Protein AF-A0A3C2DXT9-F1 (afdb_monomer_lite)

Foldseek 3Di:
DKWKKKWWFFAPDLVRPHHPPPDDIDIGDRDPDPVVRVVVLVVQCVVCVVPSRTDMFMAIPVRDTPDDDDPDDDDDQPVLVCLVVLLCVQCVVVVNDDDLVSSVVSCCVPCVVVLVVRPPSVVCVSVSNVSVVD

Radius of gyration: 18.84 Å; chains: 1; bounding box: 40×34×50 Å

Structure (mmCIF, N/CA/C/O backbone):
data_AF-A0A3C2DXT9-F1
#
_entry.id   AF-A0A3C2DXT9-F1
#
loop_
_atom_site.group_PDB
_atom_site.id
_atom_site.type_symbol
_atom_site.label_atom_id
_atom_site.label_alt_id
_atom_site.label_comp_id
_atom_site.label_asym_id
_atom_site.label_entity_id
_atom_site.label_seq_id
_atom_site.pdbx_PDB_ins_code
_atom_site.Cartn_x
_atom_site.Cartn_y
_atom_site.Cartn_z
_atom_site.occupancy
_atom_site.B_iso_or_equiv
_atom_site.auth_seq_id
_atom_site.auth_comp_id
_atom_site.auth_asym_id
_atom_site.auth_atom_id
_atom_site.pdbx_PDB_model_num
ATOM 1 N N . MET A 1 1 ? -18.474 17.718 17.977 1.00 70.44 1 MET A N 1
ATOM 2 C CA . MET A 1 1 ? -17.210 17.342 17.315 1.00 70.44 1 MET A CA 1
ATOM 3 C C . MET A 1 1 ? -17.312 15.864 17.035 1.00 70.44 1 MET A C 1
ATOM 5 O O . MET A 1 1 ? -17.556 15.130 17.982 1.00 70.44 1 MET A O 1
ATOM 9 N N . THR A 1 2 ? -17.233 15.471 15.768 1.00 83.69 2 THR A N 1
ATOM 10 C CA . THR A 1 2 ? -17.257 14.063 15.359 1.00 83.69 2 THR A CA 1
ATOM 11 C C . THR A 1 2 ? -15.950 13.403 15.779 1.00 83.69 2 THR A C 1
ATOM 13 O O . THR A 1 2 ? -14.892 14.011 15.621 1.00 83.69 2 THR A O 1
ATOM 16 N N . LYS A 1 3 ? -16.027 12.195 16.334 1.00 94.12 3 LYS A N 1
ATOM 17 C CA . LYS A 1 3 ? -14.860 11.383 16.697 1.00 94.12 3 LYS A CA 1
ATOM 18 C C . LYS A 1 3 ? -14.561 10.356 15.612 1.00 94.12 3 LYS A C 1
ATOM 20 O O . LYS A 1 3 ? -15.466 9.969 14.869 1.00 94.12 3 LYS A O 1
ATOM 25 N N . TYR A 1 4 ? -13.313 9.909 15.566 1.00 93.50 4 TYR A N 1
ATOM 26 C CA . TYR A 1 4 ? -12.838 8.918 14.606 1.00 93.50 4 TYR A CA 1
ATOM 27 C C . TYR A 1 4 ? -12.079 7.796 15.308 1.00 93.50 4 TYR A C 1
ATOM 29 O O . TYR A 1 4 ? -11.469 8.021 16.352 1.00 93.50 4 TYR A O 1
ATOM 37 N N . TRP A 1 5 ? -12.094 6.603 14.730 1.00 95.75 5 TRP A N 1
ATOM 38 C CA . TRP A 1 5 ? -11.321 5.456 15.193 1.00 95.75 5 TRP A CA 1
ATOM 39 C C . TRP A 1 5 ? -10.628 4.793 14.014 1.00 95.75 5 TRP A C 1
ATOM 41 O O . TRP A 1 5 ? -11.110 4.880 12.890 1.00 95.75 5 TRP A O 1
ATOM 51 N N . VAL A 1 6 ? -9.524 4.109 14.284 1.00 92.94 6 VAL A N 1
ATOM 52 C CA . VAL A 1 6 ? -8.934 3.138 13.361 1.00 92.94 6 VAL A CA 1
ATOM 53 C C . VAL A 1 6 ? -9.298 1.756 13.866 1.00 92.94 6 VAL A C 1
ATOM 55 O O . VAL A 1 6 ? -9.040 1.450 15.031 1.00 92.94 6 VAL A O 1
ATOM 58 N N . THR A 1 7 ? -9.899 0.947 13.005 1.00 92.81 7 THR A N 1
ATOM 59 C CA . THR A 1 7 ? -10.367 -0.398 13.332 1.00 92.81 7 THR A CA 1
ATOM 60 C C . THR A 1 7 ? -9.846 -1.411 12.329 1.00 92.81 7 THR A C 1
ATOM 62 O O . THR A 1 7 ? -9.613 -1.074 11.165 1.00 92.81 7 THR A O 1
ATOM 65 N N . GLY A 1 8 ? -9.581 -2.634 12.777 1.00 91.50 8 GLY A N 1
ATOM 66 C CA . GLY A 1 8 ? -9.121 -3.709 11.905 1.00 91.50 8 GLY A CA 1
ATOM 67 C C . GLY A 1 8 ? -8.190 -4.694 12.594 1.00 91.50 8 GLY A C 1
ATOM 68 O O . GLY A 1 8 ? -8.245 -4.873 13.804 1.00 91.50 8 GLY A O 1
ATO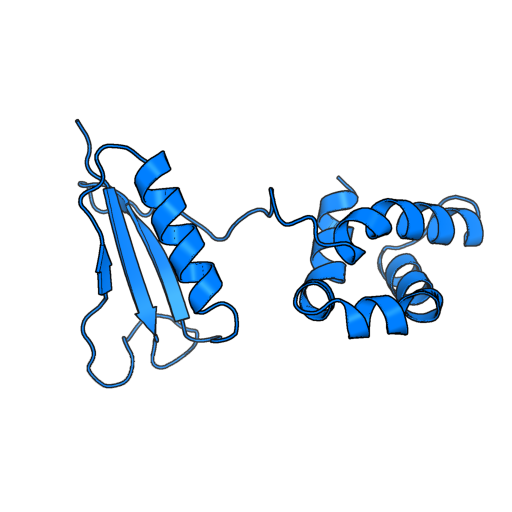M 69 N N . GLY A 1 9 ? -7.339 -5.350 11.817 1.00 91.38 9 GLY A N 1
ATOM 70 C CA . GLY A 1 9 ? -6.422 -6.368 12.317 1.00 91.38 9 GLY A CA 1
ATOM 71 C C . GLY A 1 9 ? -6.146 -7.434 11.269 1.00 91.38 9 GLY A C 1
ATOM 72 O O . GLY A 1 9 ? -6.357 -7.216 10.074 1.00 91.38 9 GLY A O 1
ATOM 73 N N . GLU A 1 10 ? -5.671 -8.587 11.724 1.00 91.06 10 GLU A N 1
ATOM 74 C CA . GLU A 1 10 ? -5.466 -9.767 10.889 1.00 91.06 10 GLU A CA 1
ATOM 75 C C . GLU A 1 10 ? -6.755 -10.586 10.776 1.00 91.06 10 GLU A C 1
ATOM 77 O O . GLU A 1 10 ? -7.409 -10.883 11.772 1.00 91.06 10 GLU A O 1
ATOM 82 N N . TYR A 1 11 ? -7.106 -10.974 9.557 1.00 86.69 11 TYR A N 1
ATOM 83 C CA . TYR A 1 11 ? -8.289 -11.752 9.218 1.00 86.69 11 TYR A CA 1
ATOM 84 C C . TYR A 1 11 ? -7.913 -13.190 8.859 1.00 86.69 11 TYR A C 1
ATOM 86 O O . TYR A 1 11 ? -6.770 -13.483 8.514 1.00 86.69 11 TYR A O 1
ATOM 94 N N . GLU A 1 12 ? -8.873 -14.109 8.954 1.00 88.19 12 GLU A N 1
ATOM 95 C CA . GLU A 1 12 ? -8.657 -15.519 8.599 1.00 88.19 12 GLU A CA 1
ATOM 96 C C . GLU A 1 12 ? -8.298 -15.692 7.116 1.00 88.19 12 GLU A C 1
ATOM 98 O O . GLU A 1 12 ? -7.551 -16.599 6.748 1.00 88.19 12 GLU A O 1
ATOM 103 N N . ASP A 1 13 ? -8.830 -14.812 6.267 1.00 77.69 13 ASP A N 1
ATOM 104 C CA . ASP A 1 13 ? -8.584 -14.783 4.835 1.00 77.69 13 ASP A CA 1
ATOM 105 C C . ASP A 1 13 ? -8.801 -13.373 4.244 1.00 77.69 13 ASP A C 1
ATOM 107 O O . ASP A 1 13 ? -9.059 -12.388 4.937 1.00 77.69 13 ASP A O 1
ATOM 111 N N . THR A 1 14 ? -8.699 -13.280 2.919 1.00 72.19 14 THR A N 1
ATOM 112 C CA . THR A 1 14 ? -8.810 -12.029 2.149 1.00 72.19 14 THR A CA 1
ATOM 113 C C . THR A 1 14 ? -10.250 -11.563 1.908 1.00 72.19 14 THR A C 1
ATOM 115 O O . THR A 1 14 ? -10.472 -10.584 1.196 1.00 72.19 14 THR A O 1
ATOM 118 N N . THR A 1 15 ? -11.251 -12.243 2.474 1.00 75.31 15 THR A N 1
ATOM 119 C CA . THR A 1 15 ? -12.636 -11.746 2.486 1.00 75.31 15 THR A CA 1
ATOM 120 C C . THR A 1 15 ? -12.845 -10.694 3.572 1.00 75.31 15 THR A C 1
ATOM 122 O O . THR A 1 15 ? -13.790 -9.910 3.482 1.00 75.31 15 THR A O 1
ATOM 125 N N . PHE A 1 16 ? -11.942 -10.648 4.559 1.00 78.38 16 PHE A N 1
ATOM 126 C CA . PHE A 1 16 ? -11.956 -9.711 5.679 1.00 78.38 16 PHE A CA 1
ATOM 127 C C . PHE A 1 16 ? -13.268 -9.740 6.483 1.00 78.38 16 PHE A C 1
ATOM 129 O O . PHE A 1 16 ? -13.744 -8.710 6.956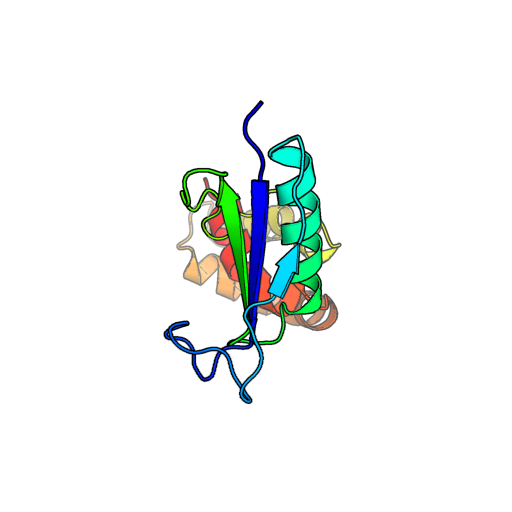 1.00 78.38 16 PHE A O 1
ATOM 136 N N . THR A 1 17 ? -13.887 -10.918 6.620 1.00 80.19 17 THR A N 1
ATOM 137 C CA . THR A 1 17 ? -15.151 -11.073 7.364 1.00 80.19 17 THR A CA 1
ATOM 138 C C . THR A 1 17 ? -14.979 -11.604 8.783 1.00 80.19 17 THR A C 1
ATOM 140 O O . THR A 1 17 ? -15.869 -11.414 9.609 1.00 80.19 17 THR A O 1
ATOM 143 N N . ALA A 1 18 ? -13.873 -12.296 9.066 1.00 84.31 18 ALA A N 1
ATOM 144 C CA . ALA A 1 18 ? -13.586 -12.901 10.364 1.00 84.31 18 ALA A CA 1
ATOM 145 C C . ALA A 1 18 ? -12.146 -12.590 10.790 1.00 84.31 18 ALA A C 1
ATOM 147 O O . ALA A 1 18 ? -11.219 -12.811 10.010 1.00 84.31 18 ALA A O 1
ATOM 148 N N . ILE A 1 19 ? -11.970 -12.073 12.009 1.00 89.44 19 ILE A N 1
ATOM 149 C CA . ILE A 1 19 ? -10.651 -11.808 12.597 1.00 89.44 19 ILE A CA 1
ATOM 150 C C . ILE A 1 19 ? -9.967 -13.139 12.930 1.00 89.44 19 ILE A C 1
ATOM 152 O O . ILE A 1 19 ? -10.582 -14.052 13.485 1.00 89.44 19 ILE A O 1
ATOM 156 N N . ALA A 1 20 ? -8.687 -13.248 12.585 1.00 87.31 20 ALA A N 1
ATOM 157 C CA . ALA A 1 20 ? -7.898 -14.453 12.778 1.00 87.31 20 ALA A CA 1
ATOM 158 C C . ALA A 1 20 ? -7.666 -14.777 14.259 1.00 87.31 20 ALA A C 1
ATOM 160 O O . ALA A 1 20 ? -7.595 -13.903 15.125 1.00 87.31 20 ALA A O 1
ATOM 161 N N . ASN A 1 21 ? -7.452 -16.068 14.531 1.00 71.69 21 ASN A N 1
ATOM 162 C CA . ASN A 1 21 ? -6.944 -16.591 15.805 1.00 71.69 21 ASN A CA 1
ATOM 163 C C . ASN A 1 21 ? -7.799 -16.271 17.048 1.00 71.69 21 ASN A C 1
ATOM 165 O O . ASN A 1 21 ? -7.307 -16.364 18.171 1.00 71.69 21 ASN A O 1
ATOM 169 N N . GLY A 1 22 ? -9.081 -15.935 16.870 1.00 69.75 22 GLY A N 1
ATOM 170 C CA . GLY A 1 22 ? -9.964 -15.562 17.979 1.00 69.75 22 GLY A CA 1
ATOM 171 C C . GLY A 1 22 ? -9.608 -14.221 18.626 1.00 69.75 22 GLY A C 1
ATOM 172 O O . GLY A 1 22 ? -10.028 -13.972 19.756 1.00 69.75 22 GLY A O 1
ATOM 173 N N . ASN A 1 23 ? -8.831 -13.382 17.933 1.00 71.69 23 ASN A N 1
ATOM 174 C CA . ASN A 1 23 ? -8.573 -12.015 18.363 1.00 71.69 23 ASN A CA 1
ATOM 175 C C . ASN A 1 23 ? -9.845 -11.166 18.214 1.00 71.69 23 ASN A C 1
ATOM 177 O O . ASN A 1 23 ? -10.701 -11.430 17.366 1.00 71.69 23 ASN A O 1
ATOM 181 N N . GLU A 1 24 ? -9.968 -10.139 19.049 1.00 82.31 24 GLU A N 1
ATOM 182 C CA . GLU A 1 24 ? -10.939 -9.070 18.815 1.00 82.31 24 GLU A CA 1
ATOM 183 C C . GLU A 1 24 ? -10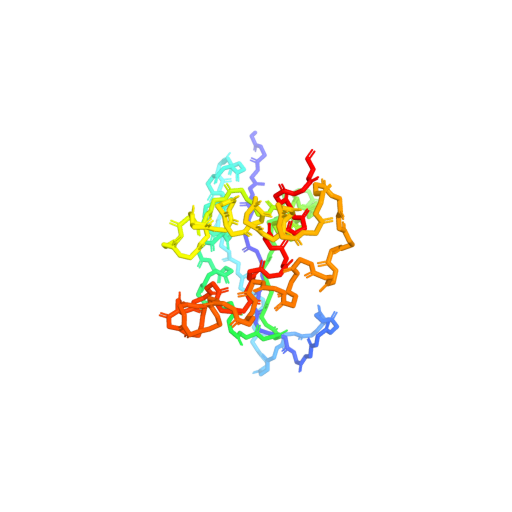.387 -8.115 17.752 1.00 82.31 24 GLU A C 1
ATOM 185 O O . GLU A 1 24 ? -9.170 -7.988 17.595 1.00 82.31 24 GLU A O 1
ATOM 190 N N . GLU A 1 25 ? -11.284 -7.450 17.020 1.00 88.31 25 GLU A N 1
ATOM 191 C CA . GLU A 1 25 ? -10.895 -6.347 16.143 1.00 88.31 25 GLU A CA 1
ATOM 192 C C . GLU A 1 25 ? -10.143 -5.295 16.971 1.00 88.31 25 GLU A C 1
ATOM 194 O O . GLU A 1 25 ? -10.551 -4.928 18.075 1.00 88.31 25 GLU A O 1
ATOM 199 N N . GLU A 1 26 ? -9.002 -4.836 16.472 1.00 92.25 26 GLU A N 1
ATOM 200 C CA . GLU A 1 26 ? -8.222 -3.805 17.134 1.00 92.25 26 GLU A CA 1
ATOM 201 C C . GLU A 1 26 ? -8.920 -2.456 16.962 1.00 92.25 26 GLU A C 1
ATOM 203 O O . GLU A 1 26 ? -9.343 -2.110 15.863 1.00 92.25 26 GLU A O 1
ATOM 208 N N . HIS A 1 27 ? -8.998 -1.664 18.034 1.00 93.44 27 HIS A N 1
ATOM 209 C CA . HIS A 1 27 ? -9.612 -0.336 18.017 1.00 93.44 27 HIS A CA 1
ATOM 210 C C . HIS A 1 27 ? -8.648 0.724 18.564 1.00 93.44 27 HIS A C 1
ATOM 212 O O . HIS A 1 27 ? -8.224 0.656 19.721 1.00 93.44 27 HIS A O 1
ATOM 218 N N . TYR A 1 28 ? -8.364 1.755 17.765 1.00 94.12 28 TYR A N 1
ATOM 219 C CA . TYR A 1 28 ? -7.516 2.890 18.140 1.00 94.12 28 TYR A CA 1
ATOM 220 C C . TYR A 1 28 ? -8.276 4.205 18.051 1.00 94.12 28 TYR A C 1
ATOM 222 O O . TYR A 1 28 ? -8.980 4.458 17.077 1.00 94.12 28 TYR A O 1
ATOM 230 N N . GLY A 1 29 ? -8.129 5.046 19.073 1.00 93.19 29 GLY A N 1
ATOM 231 C CA . GLY A 1 29 ? -8.856 6.304 19.220 1.00 93.19 29 GLY A CA 1
ATOM 232 C C . GLY A 1 29 ? -9.601 6.383 20.562 1.00 93.19 29 GLY A C 1
ATOM 233 O O . GLY A 1 29 ? -9.288 5.631 21.488 1.00 93.19 29 GLY A O 1
ATOM 234 N N . PRO A 1 30 ? -10.592 7.281 20.696 1.00 94.69 30 PRO A N 1
ATOM 235 C CA . PRO A 1 30 ? -11.083 8.191 19.662 1.00 94.69 30 PRO A CA 1
ATOM 236 C C . PRO A 1 30 ? -10.089 9.308 19.320 1.00 94.69 30 PRO A C 1
ATOM 238 O O . PRO A 1 30 ? -9.494 9.910 20.212 1.00 94.69 30 PRO A O 1
ATOM 241 N N . PHE A 1 31 ? -9.992 9.641 18.038 1.00 94.25 31 PHE A N 1
ATOM 242 C CA . PHE A 1 31 ? -9.288 10.810 17.516 1.00 94.25 31 PHE A CA 1
ATOM 243 C C . PHE A 1 31 ? -10.248 11.987 17.361 1.00 94.25 31 PHE A C 1
ATOM 245 O O . PHE A 1 31 ? -11.428 11.812 17.034 1.00 94.25 31 PHE A O 1
ATOM 252 N N . ALA A 1 32 ? -9.747 13.195 17.620 1.00 92.38 32 ALA A N 1
ATOM 253 C CA . ALA A 1 32 ? -10.551 14.413 17.554 1.00 92.38 32 ALA A CA 1
ATOM 254 C C . ALA A 1 32 ? -10.699 14.920 16.116 1.00 92.38 32 ALA A C 1
ATOM 256 O O . ALA A 1 32 ? -11.643 15.652 15.805 1.00 92.38 32 ALA A O 1
ATOM 257 N N . THR A 1 33 ? -9.764 14.538 15.246 1.00 87.94 33 THR A N 1
ATOM 258 C CA . THR A 1 33 ? -9.747 14.920 13.837 1.00 87.94 33 THR A CA 1
ATOM 259 C C . THR A 1 33 ? -9.544 13.704 12.944 1.00 87.94 33 THR A C 1
ATOM 261 O O . THR A 1 33 ? -9.006 12.678 13.358 1.00 87.94 33 THR A O 1
ATOM 264 N N . LEU A 1 34 ? -9.996 13.836 11.700 1.00 80.12 34 LEU A N 1
ATOM 265 C CA . LEU A 1 34 ? -9.829 12.805 10.688 1.00 80.12 34 LEU A CA 1
ATOM 266 C C . LEU A 1 34 ? -8.342 12.619 10.329 1.00 80.12 34 LEU A C 1
ATOM 268 O O . LEU A 1 34 ? -7.903 11.493 10.145 1.00 80.12 34 LEU A O 1
ATOM 272 N N . ASP A 1 35 ? -7.567 13.705 10.309 1.00 76.44 35 ASP A N 1
ATOM 273 C CA . ASP A 1 35 ? -6.120 13.707 10.045 1.00 76.44 35 ASP A CA 1
ATOM 274 C C . ASP A 1 35 ? -5.330 12.859 11.062 1.00 76.44 35 ASP A C 1
ATOM 276 O O . ASP A 1 35 ? -4.537 12.001 10.680 1.00 76.44 35 ASP A O 1
ATOM 280 N N . GLU A 1 36 ? -5.629 13.005 12.358 1.00 80.44 36 GLU A N 1
ATOM 281 C CA . GLU A 1 36 ? -5.041 12.172 13.420 1.00 80.44 36 GLU A CA 1
ATOM 282 C C . GLU A 1 36 ? -5.352 10.679 13.223 1.00 80.44 36 GLU A C 1
ATOM 284 O O . GLU A 1 36 ? -4.470 9.834 13.386 1.00 80.44 36 GLU A O 1
ATOM 289 N N . ALA A 1 37 ? -6.590 10.352 12.840 1.00 84.38 37 ALA A N 1
ATOM 290 C CA . ALA A 1 37 ? -6.990 8.974 12.562 1.00 84.38 37 ALA A CA 1
ATOM 291 C C . ALA A 1 37 ? -6.307 8.415 11.303 1.00 84.38 37 ALA A C 1
ATOM 293 O O . ALA A 1 37 ? -5.882 7.262 11.303 1.00 84.38 37 ALA A O 1
ATOM 294 N N . TYR A 1 38 ? -6.154 9.226 10.252 1.00 74.69 38 TYR A N 1
ATOM 295 C CA . TYR A 1 38 ? -5.410 8.855 9.045 1.00 74.69 38 TYR A CA 1
ATOM 296 C C . TYR A 1 38 ? -3.938 8.581 9.338 1.00 74.69 38 TYR A C 1
ATOM 298 O O . TYR A 1 38 ? -3.376 7.629 8.797 1.00 74.69 38 TYR A O 1
ATOM 306 N N . HIS A 1 39 ? -3.311 9.384 10.197 1.00 76.00 39 HIS A N 1
ATOM 307 C CA . HIS A 1 39 ? -1.920 9.176 10.575 1.00 76.00 39 HIS A CA 1
ATOM 308 C C . HIS A 1 39 ? -1.727 7.833 11.295 1.00 76.00 39 HIS A C 1
ATOM 310 O O . HIS A 1 39 ? -0.830 7.070 10.932 1.00 76.00 39 HIS A O 1
ATOM 316 N N . GLU A 1 40 ? -2.607 7.498 12.246 1.00 83.75 40 GLU A N 1
ATOM 317 C CA . GLU A 1 40 ? -2.563 6.199 12.928 1.00 83.75 40 GLU A CA 1
ATOM 318 C C . GLU A 1 40 ? -2.862 5.041 11.967 1.00 83.75 40 GLU A C 1
ATOM 320 O O . GLU A 1 40 ? -2.161 4.030 11.977 1.00 83.75 40 GLU A O 1
ATOM 325 N N . TRP A 1 41 ? -3.866 5.186 11.099 1.00 85.31 41 TRP A N 1
ATOM 326 C CA . TRP A 1 41 ? -4.193 4.180 10.089 1.00 85.31 41 TRP A CA 1
ATOM 327 C C . TRP A 1 41 ? -3.010 3.904 9.158 1.00 85.31 41 TRP A C 1
ATOM 329 O O . TRP A 1 41 ? -2.664 2.743 8.947 1.00 85.31 41 TRP A O 1
ATOM 339 N N . SER A 1 42 ? -2.354 4.954 8.657 1.00 70.38 42 SER A N 1
ATOM 340 C CA . SER A 1 42 ? -1.171 4.840 7.799 1.00 70.38 42 SER A CA 1
ATOM 341 C C . SER A 1 42 ? -0.054 4.087 8.517 1.00 70.38 42 SER A C 1
ATOM 343 O O . SER A 1 42 ? 0.509 3.141 7.970 1.00 70.38 42 SER A O 1
ATOM 345 N N . HIS A 1 43 ? 0.206 4.429 9.781 1.00 75.62 43 HIS A N 1
ATOM 346 C CA . HIS A 1 43 ? 1.179 3.719 10.606 1.00 75.62 43 HIS A CA 1
ATOM 347 C C . HIS A 1 43 ? 0.865 2.214 10.716 1.00 75.62 43 HIS A C 1
ATOM 349 O O . HIS A 1 43 ? 1.775 1.398 10.571 1.00 75.62 43 HIS A O 1
ATOM 355 N N . ARG A 1 44 ? -0.405 1.818 10.897 1.00 81.62 44 ARG A N 1
ATOM 356 C CA . ARG A 1 44 ? -0.793 0.393 10.975 1.00 81.62 44 ARG A CA 1
ATOM 357 C C . ARG A 1 44 ? -0.709 -0.332 9.651 1.00 81.62 44 ARG A C 1
ATOM 359 O O . ARG A 1 44 ? -0.139 -1.415 9.603 1.00 81.62 44 ARG A O 1
ATOM 366 N N . ALA A 1 45 ? -1.211 0.288 8.590 1.00 68.62 45 ALA A N 1
ATOM 367 C CA . ALA A 1 45 ? -1.120 -0.257 7.244 1.00 68.62 45 ALA A CA 1
ATOM 368 C C . ALA A 1 45 ? 0.342 -0.523 6.850 1.00 68.62 45 ALA A C 1
ATOM 370 O O . ALA A 1 45 ? 0.632 -1.550 6.246 1.00 68.62 45 ALA A O 1
ATOM 371 N N . TRP A 1 46 ? 1.270 0.352 7.254 1.00 60.12 46 TRP A N 1
ATOM 372 C CA . TRP A 1 46 ? 2.706 0.152 7.049 1.00 60.12 46 TRP A CA 1
ATOM 373 C C . TRP A 1 46 ? 3.306 -0.970 7.899 1.00 60.12 46 TRP A C 1
ATOM 375 O O . TRP A 1 46 ? 4.156 -1.704 7.403 1.00 60.12 46 TRP A O 1
ATOM 385 N N . LEU A 1 47 ? 2.885 -1.123 9.159 1.00 68.81 47 LEU A N 1
ATOM 386 C CA . LEU A 1 47 ? 3.365 -2.207 10.027 1.00 68.81 47 LEU A CA 1
ATOM 387 C C . LEU A 1 47 ? 2.939 -3.599 9.549 1.00 68.81 47 LEU A C 1
ATOM 389 O O . LEU A 1 47 ? 3.595 -4.572 9.910 1.00 68.81 47 LEU A O 1
ATOM 393 N N . THR A 1 48 ? 1.857 -3.695 8.775 1.00 70.62 48 THR A N 1
ATOM 394 C CA . THR A 1 48 ? 1.291 -4.970 8.313 1.00 70.62 48 THR A CA 1
ATOM 395 C C . THR A 1 48 ? 1.237 -5.090 6.790 1.00 70.62 48 THR A C 1
ATOM 397 O O . THR A 1 48 ? 0.446 -5.873 6.269 1.00 70.62 48 THR A O 1
ATOM 400 N N . VAL A 1 49 ? 2.031 -4.297 6.064 1.00 61.56 49 VAL A N 1
ATOM 401 C CA . VAL A 1 49 ? 1.979 -4.200 4.591 1.00 61.56 49 VAL A CA 1
ATOM 402 C C . VAL A 1 49 ? 2.315 -5.521 3.885 1.00 61.56 49 VAL A C 1
ATOM 404 O O . VAL A 1 49 ? 1.855 -5.774 2.774 1.00 61.56 49 VAL A O 1
ATOM 407 N N . ASP A 1 50 ? 3.088 -6.386 4.538 1.00 58.16 50 ASP A N 1
ATOM 408 C CA . ASP A 1 50 ? 3.476 -7.712 4.063 1.00 58.16 50 ASP A CA 1
ATOM 409 C C . ASP A 1 50 ? 2.449 -8.809 4.405 1.00 58.16 50 ASP A C 1
ATOM 411 O O . ASP A 1 50 ? 2.528 -9.921 3.873 1.00 58.16 50 ASP A O 1
ATOM 415 N N . ASN A 1 51 ? 1.452 -8.506 5.244 1.00 74.12 51 ASN A N 1
ATOM 416 C CA . ASN A 1 51 ? 0.401 -9.437 5.629 1.00 74.12 51 ASN A CA 1
ATOM 417 C C . ASN A 1 51 ? -0.851 -9.247 4.757 1.00 74.12 51 ASN A C 1
ATOM 419 O O . ASN A 1 51 ? -1.656 -8.339 4.957 1.00 74.12 51 ASN A O 1
ATOM 423 N N . CYS A 1 52 ? -1.052 -10.169 3.811 1.00 70.75 52 CYS A N 1
ATOM 424 C CA . CYS A 1 52 ? -2.177 -10.149 2.868 1.00 70.75 52 CYS A CA 1
ATOM 425 C C . CYS A 1 52 ? -3.558 -10.270 3.532 1.00 70.75 52 CYS A C 1
ATOM 427 O O . CYS A 1 52 ? -4.568 -9.990 2.886 1.00 70.75 52 CYS A O 1
ATOM 429 N N . THR A 1 53 ? -3.616 -10.723 4.783 1.00 81.81 53 THR A N 1
ATOM 430 C CA . THR A 1 53 ? -4.853 -10.838 5.553 1.00 81.81 53 THR A CA 1
ATOM 431 C C . THR A 1 53 ? -4.965 -9.767 6.632 1.00 81.81 53 THR A C 1
ATOM 433 O O . THR A 1 53 ? -5.944 -9.771 7.365 1.00 81.81 53 THR A O 1
ATOM 436 N N . ALA A 1 54 ? -4.038 -8.810 6.721 1.00 84.00 54 ALA A N 1
ATOM 437 C CA . ALA A 1 54 ? -4.172 -7.664 7.611 1.00 84.00 54 ALA A CA 1
ATOM 438 C C . ALA A 1 54 ? -4.849 -6.485 6.907 1.00 84.00 54 ALA A C 1
ATOM 440 O O . ALA A 1 54 ? -4.468 -6.087 5.805 1.00 84.00 54 ALA A O 1
ATOM 441 N N . ARG A 1 55 ? -5.859 -5.893 7.551 1.00 85.44 55 ARG A N 1
ATOM 442 C CA . ARG A 1 55 ? -6.553 -4.715 7.023 1.00 85.44 55 ARG A CA 1
ATOM 443 C C . ARG A 1 55 ? -7.017 -3.793 8.137 1.00 85.44 55 ARG A C 1
ATOM 445 O O . ARG A 1 55 ? -7.652 -4.237 9.087 1.00 85.44 55 ARG A O 1
ATOM 452 N N . TYR A 1 56 ? -6.781 -2.496 7.952 1.00 87.38 56 TYR A N 1
ATOM 453 C CA . TYR A 1 56 ? -7.262 -1.432 8.832 1.00 87.38 56 TYR A CA 1
ATOM 454 C C . TYR A 1 56 ? -8.072 -0.399 8.052 1.00 87.38 56 TYR A C 1
ATOM 456 O O . TYR A 1 56 ? -7.814 -0.147 6.872 1.00 87.38 56 TYR A O 1
ATOM 464 N N . HIS A 1 57 ? -9.034 0.223 8.725 1.00 87.31 57 HIS A N 1
ATOM 465 C CA . HIS A 1 57 ? -9.925 1.236 8.177 1.00 87.31 57 HIS A CA 1
ATOM 466 C C . HIS A 1 57 ? -10.202 2.334 9.215 1.00 87.31 57 HIS A C 1
ATOM 468 O O . HIS A 1 57 ? -10.187 2.080 10.416 1.00 87.31 57 HIS A O 1
ATOM 474 N N . VAL A 1 58 ? -10.437 3.571 8.765 1.00 88.12 58 VAL A N 1
ATOM 475 C CA . VAL A 1 58 ? -10.904 4.656 9.646 1.00 88.12 58 VAL A CA 1
ATOM 476 C C . VAL A 1 58 ? -12.426 4.665 9.654 1.00 88.12 58 VAL A C 1
ATOM 478 O O . VAL A 1 58 ? -13.042 4.650 8.588 1.00 88.12 58 VAL A O 1
ATOM 481 N N . VAL A 1 59 ? -13.028 4.747 10.837 1.00 93.19 59 VAL A N 1
ATOM 482 C CA . VAL A 1 59 ? -14.477 4.885 11.036 1.00 93.19 59 VAL A CA 1
ATOM 483 C C . VAL A 1 59 ? -14.821 6.156 11.791 1.00 93.19 59 VAL A C 1
ATOM 485 O O . VAL A 1 59 ? -14.103 6.581 12.698 1.00 93.19 59 VAL A O 1
ATOM 488 N N . SER A 1 60 ? -15.938 6.772 11.422 1.00 92.44 60 SER A N 1
ATOM 489 C CA . SER A 1 60 ? -16.526 7.887 12.161 1.00 92.44 60 SER A CA 1
ATOM 490 C C . SER A 1 60 ? -17.387 7.405 13.334 1.00 92.44 60 SER A C 1
ATOM 492 O O . SER A 1 60 ? -17.767 6.240 13.423 1.00 92.44 60 SER A O 1
ATOM 494 N N . GLU A 1 61 ? -17.777 8.332 14.212 1.00 91.56 61 GLU A N 1
ATOM 495 C CA . GLU A 1 61 ? -18.712 8.076 15.323 1.00 91.56 61 GLU A CA 1
ATOM 496 C C . GLU A 1 61 ? -20.077 7.538 14.870 1.00 91.56 61 GLU A C 1
ATOM 498 O O . GLU A 1 61 ? -20.761 6.876 15.646 1.00 91.56 61 GLU A O 1
ATOM 503 N N . SER A 1 62 ? -20.469 7.774 13.613 1.00 87.44 62 SER A N 1
ATOM 504 C CA . SER A 1 62 ? -21.694 7.215 13.034 1.00 87.44 62 SER A CA 1
ATOM 505 C C . SER A 1 62 ? -21.509 5.823 12.416 1.00 87.44 62 SER A C 1
ATOM 507 O O . SER A 1 62 ? -22.460 5.299 11.840 1.00 87.44 62 SER A O 1
ATOM 509 N N . GLY A 1 63 ? -20.314 5.229 12.510 1.00 83.19 63 GLY A N 1
ATOM 510 C CA . GLY A 1 63 ? -19.979 3.936 11.905 1.00 83.19 63 GLY A CA 1
ATOM 511 C C . GLY A 1 63 ? -19.724 4.000 10.396 1.00 83.19 63 GLY A C 1
ATOM 512 O O . GLY A 1 63 ? -19.730 2.971 9.727 1.00 83.19 63 GLY A O 1
ATOM 513 N N . GLU A 1 64 ? -19.531 5.198 9.840 1.00 86.00 64 GLU A N 1
ATOM 514 C CA . GLU A 1 64 ? -19.176 5.366 8.430 1.00 86.00 64 GLU A CA 1
ATOM 515 C C . GLU A 1 64 ? -17.694 5.045 8.239 1.00 86.00 64 GLU A C 1
ATOM 517 O O . GLU A 1 64 ? -16.851 5.623 8.926 1.00 86.00 64 GLU A O 1
ATOM 522 N N . VAL A 1 65 ? -17.374 4.147 7.306 1.00 82.81 65 VAL A N 1
ATOM 523 C CA . VAL A 1 65 ? -15.990 3.858 6.911 1.00 82.81 65 VAL A CA 1
ATOM 524 C C . VAL A 1 65 ? -15.506 4.967 5.980 1.00 82.81 65 VAL A C 1
ATOM 526 O O . VAL A 1 65 ? -16.045 5.144 4.890 1.00 82.81 65 VAL A O 1
ATOM 529 N N . LEU A 1 66 ? -14.491 5.712 6.417 1.00 79.50 66 LEU A N 1
ATOM 530 C CA . LEU A 1 66 ? -13.988 6.907 5.735 1.00 79.50 66 LEU A CA 1
ATOM 531 C C . LEU A 1 66 ? -12.744 6.645 4.879 1.00 79.50 66 LEU A C 1
ATOM 533 O O . LEU A 1 66 ? -12.491 7.409 3.952 1.00 79.50 66 LEU A O 1
ATOM 537 N N . CYS A 1 67 ? -11.994 5.573 5.157 1.00 64.38 67 CYS A N 1
ATOM 538 C CA . CYS A 1 67 ? -10.850 5.163 4.338 1.00 64.38 67 CYS A CA 1
ATOM 539 C C . CYS A 1 67 ? -11.188 3.953 3.474 1.00 64.38 67 CYS A C 1
ATOM 541 O O . CYS A 1 67 ? -11.427 2.861 3.990 1.00 64.38 67 CYS A O 1
ATOM 543 N N . GLN A 1 68 ? -11.105 4.139 2.161 1.00 52.62 68 GLN A N 1
ATOM 544 C CA . GLN A 1 68 ? -10.756 3.078 1.218 1.00 52.62 68 GLN A CA 1
ATOM 545 C C . GLN A 1 68 ? -9.247 3.173 0.938 1.00 52.62 68 GLN A C 1
ATOM 547 O O . GLN A 1 68 ? -8.640 4.195 1.253 1.00 52.62 68 GLN A O 1
ATOM 552 N N . GLU A 1 69 ? -8.640 2.091 0.442 1.00 44.66 69 GLU A N 1
ATOM 553 C CA . GLU A 1 69 ? -7.194 1.958 0.188 1.00 44.66 69 GLU A CA 1
ATOM 554 C C . GLU A 1 69 ? -6.542 3.231 -0.383 1.00 44.66 69 GLU A C 1
ATOM 556 O O . GLU A 1 69 ? -7.173 3.943 -1.169 1.00 44.66 69 GLU A O 1
ATOM 561 N N . PRO A 1 70 ? -5.281 3.526 -0.015 1.00 40.06 70 PRO A N 1
ATOM 562 C CA . PRO A 1 70 ? -4.634 4.752 -0.441 1.00 40.06 70 PRO A CA 1
ATOM 563 C C . PRO A 1 70 ? -4.517 4.784 -1.965 1.00 40.06 70 PRO A C 1
ATOM 565 O O . PRO A 1 70 ? -3.807 3.983 -2.571 1.00 40.06 70 PRO A O 1
ATOM 568 N N . THR A 1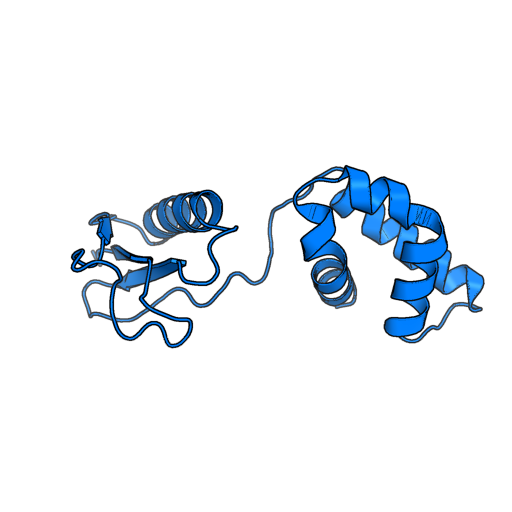 71 ? -5.122 5.792 -2.586 1.00 40.00 71 THR A N 1
ATOM 569 C CA . THR A 1 71 ? -4.509 6.417 -3.756 1.00 40.00 71 THR A CA 1
ATOM 570 C C . THR A 1 71 ? -3.180 7.008 -3.278 1.00 40.00 71 THR A C 1
ATOM 572 O O . THR A 1 71 ? -3.157 7.927 -2.462 1.00 40.00 71 THR A O 1
ATOM 575 N N . HIS A 1 72 ? -2.076 6.370 -3.673 1.00 43.06 72 HIS A N 1
ATOM 576 C CA . HIS A 1 72 ? -0.715 6.627 -3.196 1.00 43.06 72 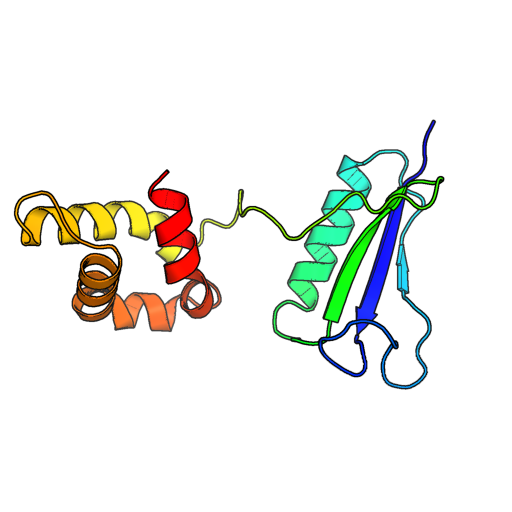HIS A CA 1
ATOM 577 C C . HIS A 1 72 ? -0.275 8.084 -3.416 1.00 43.06 72 HIS A C 1
ATOM 579 O O . HIS A 1 72 ? 0.068 8.441 -4.541 1.00 43.06 72 HIS A O 1
ATOM 585 N N . GLU A 1 73 ? -0.189 8.898 -2.358 1.00 40.88 73 GLU A N 1
ATOM 586 C CA . GLU A 1 73 ? 0.331 10.272 -2.486 1.00 40.88 73 GLU A CA 1
ATOM 587 C C . GLU A 1 73 ? 1.692 10.536 -1.825 1.00 40.88 73 GLU A C 1
ATOM 589 O O . GLU A 1 73 ? 2.336 11.501 -2.210 1.00 40.88 73 GLU A O 1
ATOM 594 N N . ASP A 1 74 ? 2.248 9.665 -0.973 1.00 47.22 74 ASP A N 1
ATOM 595 C CA . ASP A 1 74 ? 3.599 9.903 -0.431 1.00 47.22 74 ASP A CA 1
ATOM 596 C C . ASP A 1 74 ? 4.377 8.612 -0.133 1.00 47.22 74 ASP A C 1
ATOM 598 O O . ASP A 1 74 ? 4.027 7.825 0.741 1.00 47.22 74 ASP A O 1
ATOM 602 N N . GLY A 1 75 ? 5.482 8.386 -0.853 1.00 43.62 75 GLY A N 1
ATOM 603 C CA . GLY A 1 75 ? 6.337 7.210 -0.630 1.00 43.62 75 GLY A CA 1
ATOM 604 C C . GLY A 1 75 ? 7.659 7.221 -1.394 1.00 43.62 75 GLY A C 1
ATOM 605 O O . GLY A 1 75 ? 8.117 6.174 -1.853 1.00 43.62 75 GLY A O 1
ATOM 606 N N . GLY A 1 76 ? 8.243 8.402 -1.618 1.00 49.50 76 GLY A N 1
ATOM 607 C CA . GLY A 1 76 ? 9.384 8.646 -2.509 1.00 49.50 76 GLY A CA 1
ATOM 608 C C . GLY A 1 76 ? 10.722 8.020 -2.083 1.00 49.50 76 GLY A C 1
ATOM 609 O O . GLY A 1 76 ? 11.690 8.748 -1.845 1.00 49.50 76 GLY A O 1
ATOM 610 N N . GLY A 1 77 ? 10.809 6.689 -2.038 1.00 53.25 77 GLY A N 1
ATOM 611 C CA . GLY A 1 77 ? 12.074 5.957 -2.046 1.00 53.25 77 GLY A CA 1
ATOM 612 C C . GLY A 1 77 ? 12.886 6.251 -3.321 1.00 53.25 77 GLY A C 1
ATOM 613 O O . GLY A 1 77 ? 12.335 6.753 -4.308 1.00 53.25 77 GLY A O 1
ATOM 614 N N . PRO A 1 78 ? 14.203 5.973 -3.334 1.00 53.84 78 PRO A N 1
ATOM 615 C CA . PRO A 1 78 ? 15.084 6.310 -4.457 1.00 53.84 78 PRO A CA 1
ATOM 616 C C . PRO A 1 78 ? 14.610 5.732 -5.800 1.00 53.84 78 PRO A C 1
ATOM 618 O O . PRO A 1 78 ? 14.696 6.425 -6.811 1.00 53.84 78 PRO A O 1
ATOM 621 N N . GLY A 1 79 ? 14.019 4.531 -5.805 1.00 64.00 79 GLY A N 1
ATOM 622 C CA . GLY A 1 79 ? 13.407 3.950 -7.003 1.00 64.00 79 GLY A CA 1
ATOM 623 C C . GLY A 1 79 ? 12.172 4.720 -7.495 1.00 64.00 79 GLY A C 1
ATOM 624 O O . GLY A 1 79 ? 12.083 5.054 -8.676 1.00 64.00 79 GLY A O 1
ATOM 625 N N . ARG A 1 80 ? 11.274 5.132 -6.589 1.00 71.62 80 ARG A N 1
ATOM 626 C CA . ARG A 1 80 ? 10.073 5.916 -6.938 1.00 71.62 80 ARG A CA 1
ATOM 627 C C . ARG A 1 80 ? 10.431 7.301 -7.493 1.00 71.62 80 ARG A C 1
ATOM 629 O O . ARG A 1 80 ? 9.800 7.775 -8.431 1.00 71.62 80 ARG A O 1
ATOM 636 N N . LYS A 1 81 ? 11.506 7.924 -6.990 1.00 78.69 81 LYS A N 1
ATOM 637 C CA . LYS A 1 81 ? 12.050 9.188 -7.535 1.00 78.69 81 LYS A CA 1
ATOM 638 C C . LYS A 1 81 ? 12.687 9.027 -8.920 1.00 78.69 81 LYS A C 1
ATOM 640 O O . LYS A 1 81 ? 12.685 9.980 -9.699 1.00 78.69 81 LYS A O 1
ATOM 645 N N . ALA A 1 82 ? 13.239 7.854 -9.228 1.00 82.81 82 ALA A N 1
ATOM 646 C CA . ALA A 1 82 ? 13.862 7.564 -10.519 1.00 82.81 82 ALA A CA 1
ATOM 647 C C . ALA A 1 82 ? 12.836 7.213 -11.615 1.00 82.81 82 ALA A C 1
ATOM 649 O O . ALA A 1 82 ? 13.078 7.475 -12.798 1.00 82.81 82 ALA A O 1
ATOM 650 N N . LEU A 1 83 ? 11.663 6.705 -11.222 1.00 84.38 83 LEU A N 1
ATOM 651 C CA . LEU A 1 83 ? 10.617 6.210 -12.118 1.00 84.38 83 LEU A CA 1
ATOM 652 C C . LEU A 1 83 ? 10.188 7.196 -13.230 1.00 84.38 83 LEU A C 1
ATOM 654 O O . LEU A 1 83 ? 10.148 6.776 -14.390 1.00 84.38 83 LEU A O 1
ATOM 658 N N . PRO A 1 84 ? 9.961 8.507 -12.981 1.00 86.12 84 PRO A N 1
ATOM 659 C CA . PRO A 1 84 ? 9.619 9.449 -14.054 1.00 86.12 84 PRO A CA 1
ATOM 660 C C . PRO A 1 84 ? 10.718 9.588 -15.117 1.00 86.12 84 PRO A C 1
ATOM 662 O O . PRO A 1 84 ? 10.439 9.869 -16.286 1.00 86.12 84 PRO A O 1
ATOM 665 N N . GLY A 1 85 ? 11.983 9.410 -14.723 1.00 86.19 85 GLY A N 1
ATOM 666 C CA . GLY A 1 85 ? 13.122 9.393 -15.638 1.00 86.19 85 GLY A CA 1
ATOM 667 C C . GLY A 1 85 ? 13.105 8.155 -16.532 1.00 86.19 85 GLY A C 1
ATOM 668 O O . GLY A 1 85 ? 13.227 8.278 -17.753 1.00 86.19 85 GLY A O 1
ATOM 669 N N . TRP A 1 86 ? 12.868 6.987 -15.939 1.00 92.88 86 TRP A N 1
ATOM 670 C C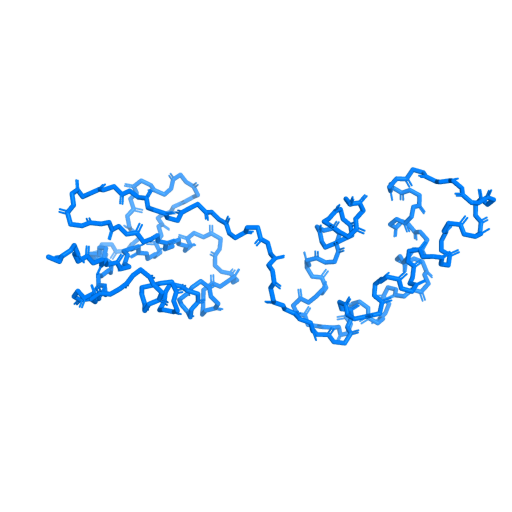A . TRP A 1 86 ? 12.812 5.708 -16.646 1.00 92.88 86 TRP A CA 1
ATOM 671 C C . TRP A 1 86 ? 11.631 5.619 -17.623 1.00 92.88 86 TRP A C 1
ATOM 673 O O . TRP A 1 86 ? 11.777 5.110 -18.735 1.00 92.88 86 TRP A O 1
ATOM 683 N N . ILE A 1 87 ? 10.479 6.208 -17.282 1.00 88.38 87 ILE A N 1
ATOM 684 C CA . ILE A 1 87 ? 9.331 6.316 -18.198 1.00 88.38 87 ILE A CA 1
ATOM 685 C C . ILE A 1 87 ? 9.699 7.153 -19.436 1.00 88.38 87 ILE A C 1
ATOM 687 O O . ILE A 1 87 ? 9.428 6.752 -20.571 1.00 88.38 87 ILE A O 1
ATOM 691 N N . LYS A 1 88 ? 10.365 8.304 -19.250 1.00 87.75 88 LYS A N 1
ATOM 692 C CA . LYS A 1 88 ? 10.810 9.163 -20.366 1.00 87.75 88 LYS A CA 1
ATOM 693 C C . LYS A 1 88 ? 11.829 8.462 -21.261 1.00 87.75 88 LYS A C 1
ATOM 695 O O . LYS A 1 88 ? 11.781 8.634 -22.480 1.00 87.75 88 LYS A O 1
ATOM 700 N N . GLU A 1 89 ? 12.744 7.694 -20.674 1.00 91.69 89 GLU A N 1
ATOM 701 C CA . GLU A 1 89 ? 13.707 6.866 -21.406 1.00 91.69 89 GLU A CA 1
ATOM 702 C C . GLU A 1 89 ? 12.988 5.845 -22.299 1.00 91.69 89 GLU A C 1
ATOM 704 O O . GLU A 1 89 ? 13.190 5.834 -23.518 1.00 91.69 89 GLU A O 1
ATOM 709 N N . ALA A 1 90 ? 12.067 5.073 -21.721 1.00 90.06 90 ALA A N 1
ATOM 710 C CA . ALA A 1 90 ? 11.305 4.050 -22.428 1.00 90.06 90 ALA A CA 1
ATOM 711 C C . ALA A 1 90 ? 10.438 4.618 -23.566 1.00 90.06 90 ALA A C 1
ATOM 713 O O . ALA A 1 90 ? 10.342 4.015 -24.639 1.00 90.06 90 ALA A O 1
ATOM 714 N N . LEU A 1 91 ? 9.829 5.794 -23.368 1.00 86.94 91 LEU A N 1
ATOM 715 C CA . LEU A 1 91 ? 9.061 6.479 -24.412 1.00 86.94 91 LEU A CA 1
ATOM 716 C C . LEU A 1 91 ? 9.956 6.936 -25.565 1.00 86.94 91 LEU A C 1
ATOM 718 O O . LEU A 1 91 ? 9.600 6.742 -26.727 1.00 86.94 91 LEU A O 1
ATOM 722 N N . ARG A 1 92 ? 11.132 7.506 -25.273 1.00 90.12 92 ARG A N 1
ATOM 723 C CA . ARG A 1 92 ? 12.099 7.914 -26.307 1.00 90.12 92 ARG A CA 1
ATOM 724 C C . ARG A 1 92 ? 12.581 6.721 -27.127 1.00 90.12 92 ARG A C 1
ATOM 726 O O . ARG A 1 92 ? 12.622 6.821 -28.351 1.00 90.12 92 ARG A O 1
ATOM 733 N N . ALA A 1 93 ? 12.860 5.593 -26.475 1.00 89.56 93 ALA A N 1
ATOM 734 C CA . ALA A 1 93 ? 13.264 4.356 -27.144 1.00 89.56 93 ALA A CA 1
ATOM 735 C C . ALA A 1 93 ? 12.199 3.812 -28.118 1.00 89.56 93 ALA A C 1
ATOM 737 O O . ALA A 1 93 ? 12.532 3.077 -29.043 1.00 89.56 93 ALA A O 1
ATOM 738 N N . GLN A 1 94 ? 10.931 4.199 -27.946 1.00 84.31 94 GLN A N 1
ATOM 739 C CA . GLN A 1 94 ? 9.801 3.765 -28.776 1.00 84.31 94 GLN A CA 1
ATOM 740 C C . GLN A 1 94 ? 9.242 4.875 -29.681 1.00 84.31 94 GLN A C 1
ATOM 742 O O . GLN A 1 94 ? 8.113 4.789 -30.156 1.00 84.31 94 GLN A O 1
ATOM 747 N N . GLY A 1 95 ? 10.016 5.932 -29.944 1.00 84.31 95 GLY A N 1
ATOM 748 C CA . GLY A 1 95 ? 9.594 7.003 -30.856 1.00 84.31 95 GLY A CA 1
ATOM 749 C C . GLY A 1 95 ? 8.547 7.953 -30.263 1.00 84.31 95 GLY A C 1
ATOM 750 O O . GLY A 1 95 ? 7.797 8.592 -30.998 1.00 84.31 95 GLY A O 1
ATOM 751 N N . GLY A 1 96 ? 8.487 8.056 -28.934 1.00 76.31 96 GLY A N 1
ATOM 752 C CA . GLY A 1 96 ? 7.672 9.024 -28.197 1.00 76.31 96 GLY A CA 1
ATOM 753 C C . GLY A 1 96 ? 6.277 8.541 -27.802 1.00 76.31 96 GLY A C 1
ATOM 754 O O . GLY A 1 96 ? 5.584 9.260 -27.086 1.00 76.31 96 GLY A O 1
ATOM 755 N N . LYS A 1 97 ? 5.855 7.342 -28.228 1.00 74.12 97 LYS A N 1
ATOM 756 C CA . LYS A 1 97 ? 4.580 6.723 -27.832 1.00 74.12 97 LYS A CA 1
ATOM 757 C C . LYS A 1 97 ? 4.761 5.225 -27.615 1.00 74.12 97 LYS A C 1
ATOM 759 O O . LYS A 1 97 ? 5.248 4.531 -28.499 1.00 74.12 97 LYS A O 1
ATOM 764 N N . ALA A 1 98 ? 4.321 4.722 -26.468 1.00 80.56 98 ALA A N 1
ATOM 765 C CA . ALA A 1 98 ? 4.406 3.306 -26.131 1.00 80.56 98 ALA A CA 1
ATOM 766 C C . ALA A 1 98 ? 3.166 2.849 -25.360 1.00 80.56 98 ALA A C 1
ATOM 768 O O . ALA A 1 98 ? 2.489 3.647 -24.716 1.00 80.56 98 ALA A O 1
ATOM 769 N N . ARG A 1 99 ? 2.883 1.544 -25.409 1.00 82.06 99 ARG A N 1
ATOM 770 C CA . ARG A 1 99 ? 1.916 0.911 -24.503 1.00 82.06 99 ARG A CA 1
ATOM 771 C C . ARG A 1 99 ? 2.557 0.741 -23.127 1.00 82.06 99 ARG A C 1
ATOM 773 O O . ARG A 1 99 ? 3.750 0.456 -23.063 1.00 82.06 99 ARG A O 1
ATOM 780 N N . VAL A 1 100 ? 1.757 0.808 -22.062 1.00 78.62 100 VAL A N 1
ATOM 781 C CA . VAL A 1 100 ? 2.204 0.618 -20.667 1.00 78.62 100 VAL A CA 1
ATOM 782 C C . VAL A 1 100 ? 3.078 -0.628 -20.519 1.00 78.62 100 VAL A C 1
ATOM 784 O O . VAL A 1 100 ? 4.203 -0.535 -20.048 1.00 78.62 100 VAL A O 1
ATOM 787 N N . LEU A 1 101 ? 2.633 -1.774 -21.043 1.00 81.25 101 LEU A N 1
ATOM 788 C CA . LEU A 1 101 ? 3.404 -3.020 -20.982 1.00 81.25 101 LEU A CA 1
ATOM 789 C C . LEU A 1 101 ? 4.789 -2.913 -21.649 1.00 81.25 101 LEU A C 1
ATOM 791 O O . LEU A 1 101 ? 5.758 -3.495 -21.165 1.00 81.25 101 LEU A O 1
ATOM 795 N N . SER A 1 102 ? 4.897 -2.171 -22.755 1.00 83.81 102 SER A N 1
ATOM 796 C CA . SER A 1 102 ? 6.178 -1.944 -23.430 1.00 83.81 102 SER A CA 1
ATOM 797 C C . SER A 1 102 ? 7.088 -1.014 -22.625 1.00 83.81 102 SER A C 1
ATOM 799 O O . SER A 1 102 ? 8.305 -1.164 -22.688 1.00 83.81 102 SER A O 1
ATOM 801 N N . VAL A 1 103 ? 6.519 -0.065 -21.875 1.00 86.25 103 VAL A N 1
ATOM 802 C CA . VAL A 1 103 ? 7.261 0.787 -20.936 1.00 86.25 103 VAL A CA 1
ATOM 803 C C . VAL A 1 103 ? 7.753 -0.052 -19.755 1.00 86.25 103 VAL A C 1
ATOM 805 O O . VAL A 1 103 ? 8.949 -0.053 -19.489 1.00 86.25 103 VAL A O 1
ATOM 808 N N . CYS A 1 104 ? 6.881 -0.841 -19.118 1.00 87.94 104 CYS A N 1
ATOM 809 C CA . CYS A 1 104 ? 7.250 -1.726 -18.010 1.00 87.94 104 CYS A CA 1
ATOM 810 C C . CYS A 1 104 ? 8.372 -2.693 -18.400 1.00 87.94 104 CYS A C 1
ATOM 812 O O . CYS A 1 104 ? 9.351 -2.814 -17.673 1.00 87.94 104 CYS A O 1
ATOM 814 N N . ARG A 1 105 ? 8.269 -3.343 -19.567 1.00 90.94 105 ARG A N 1
ATOM 815 C CA . ARG A 1 105 ? 9.321 -4.248 -20.055 1.00 90.94 105 ARG A CA 1
ATOM 816 C C . ARG A 1 105 ? 10.656 -3.528 -20.221 1.00 90.94 105 ARG A C 1
ATOM 818 O O . ARG A 1 105 ? 11.669 -4.038 -19.775 1.00 90.94 105 ARG A O 1
ATOM 825 N N . HIS A 1 106 ? 10.650 -2.339 -20.820 1.00 93.62 106 HIS A N 1
ATOM 826 C CA . HIS A 1 106 ? 11.872 -1.559 -21.004 1.00 93.62 106 HIS A CA 1
ATOM 827 C C . HIS A 1 106 ? 12.506 -1.153 -19.669 1.00 93.62 106 HIS A C 1
ATOM 829 O O . HIS A 1 106 ? 13.719 -1.244 -19.516 1.00 93.62 106 HIS A O 1
ATOM 835 N N . ILE A 1 107 ? 11.687 -0.717 -18.710 1.00 93.31 107 ILE A N 1
ATOM 836 C CA . ILE A 1 107 ? 12.152 -0.337 -17.375 1.00 93.31 107 ILE A CA 1
ATOM 837 C C . ILE A 1 107 ? 12.744 -1.549 -16.658 1.00 93.31 107 ILE A C 1
ATOM 839 O O . ILE A 1 107 ? 13.836 -1.444 -16.118 1.00 93.31 107 ILE A O 1
ATOM 843 N N . TRP A 1 108 ? 12.081 -2.704 -16.713 1.00 92.88 108 TRP A N 1
ATOM 844 C CA . TRP A 1 108 ? 12.594 -3.935 -16.119 1.00 92.88 108 TRP A CA 1
ATOM 845 C C . TRP A 1 108 ? 13.908 -4.395 -16.765 1.00 92.88 108 TRP A C 1
ATOM 847 O O . TRP A 1 108 ? 14.874 -4.676 -16.065 1.00 92.88 108 TRP A O 1
ATOM 857 N N . ASP A 1 109 ? 13.985 -4.394 -18.098 1.00 95.38 109 ASP A N 1
ATOM 858 C CA . ASP A 1 109 ? 15.186 -4.812 -18.835 1.00 95.38 109 ASP A CA 1
ATOM 859 C C . ASP A 1 109 ? 16.410 -3.919 -18.546 1.00 95.38 109 ASP A C 1
ATOM 861 O O . ASP A 1 109 ? 17.546 -4.332 -18.786 1.00 95.38 109 ASP A O 1
ATOM 865 N N . LYS A 1 110 ? 16.197 -2.679 -18.084 1.00 95.06 110 LYS A N 1
ATOM 866 C CA . LYS A 1 110 ? 17.255 -1.680 -17.860 1.00 95.06 110 LYS A CA 1
ATOM 867 C C . LYS A 1 110 ? 17.584 -1.432 -16.398 1.00 95.06 110 LYS A C 1
ATOM 869 O O . LYS A 1 110 ? 18.756 -1.273 -16.085 1.00 95.06 110 LYS A O 1
ATOM 874 N N . HIS A 1 111 ? 16.559 -1.393 -15.558 1.00 94.00 111 HIS A N 1
ATOM 875 C CA . HIS A 1 111 ? 16.623 -0.966 -14.161 1.00 94.00 111 HIS A CA 1
ATOM 876 C C . HIS A 1 111 ? 16.128 -2.062 -13.208 1.00 94.00 111 HIS A C 1
ATOM 878 O O . HIS A 1 111 ? 15.868 -1.799 -12.038 1.00 94.00 111 HIS A O 1
ATOM 884 N N . GLY A 1 112 ? 15.939 -3.294 -13.701 1.00 87.12 112 GLY A N 1
ATOM 885 C CA . GLY A 1 112 ? 15.419 -4.415 -12.915 1.00 87.12 112 GLY A CA 1
ATOM 886 C C . GLY A 1 112 ? 16.252 -4.695 -11.669 1.00 87.12 112 GLY A C 1
ATOM 887 O O . GLY A 1 112 ? 15.686 -4.918 -10.608 1.00 87.12 112 GLY A O 1
ATOM 888 N N . HIS A 1 113 ? 17.577 -4.570 -11.755 1.00 85.44 113 HIS A N 1
ATOM 889 C CA . HIS A 1 113 ? 18.463 -4.737 -10.603 1.00 85.44 113 HIS A CA 1
ATOM 890 C C . HIS A 1 113 ? 18.305 -3.618 -9.564 1.00 85.44 113 HIS A C 1
ATOM 892 O O . HIS A 1 113 ? 18.299 -3.881 -8.364 1.00 85.44 113 HIS A O 1
ATOM 898 N N . GLU A 1 114 ? 18.144 -2.368 -10.000 1.00 85.06 114 GLU A N 1
ATOM 899 C CA . GLU A 1 114 ? 17.864 -1.226 -9.130 1.00 85.06 114 GLU A CA 1
ATOM 900 C C . GLU A 1 114 ? 16.496 -1.359 -8.458 1.00 85.06 114 GLU A C 1
ATOM 902 O O . GLU A 1 114 ? 16.347 -0.999 -7.292 1.00 85.06 114 GLU A O 1
ATOM 907 N N . ILE A 1 115 ? 15.513 -1.898 -9.180 1.00 81.94 115 ILE A N 1
ATOM 908 C CA . ILE A 1 115 ? 14.173 -2.195 -8.675 1.00 81.94 115 ILE A CA 1
ATOM 909 C C . ILE A 1 115 ? 14.236 -3.349 -7.666 1.00 81.94 115 ILE A C 1
ATOM 911 O O . ILE A 1 115 ? 13.699 -3.211 -6.574 1.00 81.94 115 ILE A O 1
ATOM 915 N N . GLU A 1 116 ? 14.951 -4.438 -7.956 1.00 80.00 116 GLU A N 1
ATOM 916 C CA . GLU A 1 116 ? 15.199 -5.556 -7.027 1.00 80.00 116 GLU A CA 1
ATOM 917 C C . GLU A 1 116 ? 15.875 -5.097 -5.730 1.00 80.00 116 GLU A C 1
ATOM 919 O O . GLU A 1 116 ? 15.508 -5.533 -4.641 1.00 80.00 116 GLU A O 1
ATOM 924 N N . ALA A 1 117 ? 16.822 -4.163 -5.822 1.00 71.19 117 ALA A N 1
ATOM 925 C CA . ALA A 1 117 ? 17.538 -3.620 -4.669 1.00 71.19 117 ALA A CA 1
ATOM 926 C C . ALA A 1 117 ? 16.770 -2.519 -3.909 1.00 71.19 117 ALA A C 1
ATOM 928 O O . ALA A 1 117 ? 17.283 -1.983 -2.925 1.00 71.19 117 ALA A O 1
ATOM 929 N N . SER A 1 118 ? 15.566 -2.145 -4.353 1.00 65.75 118 SER A N 1
ATOM 930 C CA . SER A 1 118 ? 14.856 -0.959 -3.851 1.00 65.75 118 SER A CA 1
ATOM 931 C C . SER A 1 118 ? 13.973 -1.196 -2.619 1.00 65.75 118 SER A C 1
ATOM 933 O O . SER A 1 118 ? 13.319 -0.258 -2.154 1.00 65.75 118 SER A O 1
ATOM 935 N N . GLY A 1 119 ? 13.956 -2.421 -2.083 1.00 66.62 119 GLY A N 1
ATOM 936 C CA . GLY A 1 119 ? 13.071 -2.799 -0.979 1.00 66.62 119 GLY A CA 1
ATOM 937 C C . GLY A 1 119 ? 11.608 -2.730 -1.416 1.00 66.62 119 GLY A C 1
ATOM 938 O O . GLY A 1 119 ? 11.255 -3.267 -2.457 1.00 66.62 119 GLY A O 1
ATOM 939 N N . GLU A 1 120 ? 10.769 -2.014 -0.675 1.00 63.25 120 GLU A N 1
ATOM 940 C CA . GLU A 1 120 ? 9.320 -1.887 -0.921 1.00 63.25 120 GLU A CA 1
ATOM 941 C C . GLU A 1 120 ? 8.935 -1.438 -2.344 1.00 63.25 120 GLU A C 1
ATOM 943 O O . GLU A 1 120 ? 7.893 -1.822 -2.884 1.00 63.25 120 GLU A O 1
ATOM 948 N N . PHE A 1 121 ? 9.780 -0.635 -2.997 1.00 72.81 121 PHE A N 1
ATOM 949 C CA . PHE A 1 121 ? 9.515 -0.184 -4.364 1.00 72.81 121 PHE A CA 1
ATOM 950 C C . PHE A 1 121 ? 9.582 -1.331 -5.391 1.00 72.81 121 PHE A C 1
ATOM 952 O O . PHE A 1 121 ? 8.906 -1.273 -6.419 1.00 72.81 121 PHE A O 1
ATOM 959 N N . PHE A 1 122 ? 10.283 -2.426 -5.078 1.00 76.56 122 PHE A N 1
ATOM 960 C CA . PHE A 1 122 ? 10.311 -3.645 -5.887 1.00 76.56 122 PHE A CA 1
ATOM 961 C C . PHE A 1 122 ? 8.907 -4.194 -6.156 1.00 76.56 122 PHE A C 1
ATOM 963 O O . PHE A 1 122 ? 8.614 -4.650 -7.262 1.00 76.56 122 PHE A O 1
ATOM 970 N N . PHE A 1 123 ? 8.028 -4.110 -5.159 1.00 70.88 123 PHE A N 1
ATOM 971 C CA . PHE A 1 123 ? 6.687 -4.685 -5.212 1.00 70.88 123 PHE A CA 1
ATOM 972 C C . PHE A 1 123 ? 5.634 -3.709 -5.750 1.00 70.88 123 PHE A C 1
ATOM 974 O O . PHE A 1 123 ? 4.549 -4.134 -6.139 1.00 70.88 123 PHE A O 1
ATOM 981 N N . THR A 1 124 ? 5.943 -2.409 -5.800 1.00 74.88 124 THR A N 1
ATOM 982 C CA . THR A 1 124 ? 4.946 -1.354 -6.054 1.00 74.88 124 THR A CA 1
ATOM 983 C C . THR A 1 124 ? 5.180 -0.554 -7.340 1.00 74.88 124 THR A C 1
ATOM 985 O O . THR A 1 124 ? 4.241 0.056 -7.853 1.00 74.88 124 THR A O 1
ATOM 988 N N . TRP A 1 125 ? 6.369 -0.630 -7.956 1.00 81.75 125 TRP A N 1
ATOM 989 C CA . TRP A 1 125 ? 6.754 0.249 -9.074 1.00 81.75 125 TRP A CA 1
ATOM 990 C C . TRP A 1 125 ? 5.842 0.200 -10.311 1.00 81.75 125 TRP A C 1
ATOM 992 O O . TRP A 1 125 ? 5.761 1.173 -11.061 1.00 81.75 125 TRP A O 1
ATOM 1002 N N . GLN A 1 126 ? 5.168 -0.925 -10.566 1.00 81.50 126 GLN A N 1
ATOM 1003 C CA . GLN A 1 126 ? 4.251 -1.059 -11.707 1.00 81.50 126 GLN A CA 1
ATOM 1004 C C . GLN A 1 126 ? 2.934 -0.319 -11.470 1.00 81.50 126 GLN A C 1
ATOM 1006 O O . GLN A 1 126 ? 2.377 0.251 -12.408 1.00 81.50 126 GLN A O 1
ATOM 1011 N N . VAL A 1 127 ? 2.465 -0.304 -10.220 1.00 74.44 127 VAL A N 1
ATOM 1012 C CA . VAL A 1 127 ? 1.312 0.492 -9.789 1.00 74.44 127 VAL A CA 1
ATOM 1013 C C . VAL A 1 127 ? 1.696 1.971 -9.800 1.00 74.44 127 VAL A C 1
ATOM 1015 O O . VAL A 1 127 ? 0.982 2.785 -10.377 1.00 74.44 127 VAL A O 1
ATOM 1018 N N . ASP A 1 128 ? 2.886 2.305 -9.295 1.00 73.31 128 ASP A N 1
ATOM 1019 C CA . ASP A 1 128 ? 3.418 3.673 -9.332 1.00 73.31 128 ASP A CA 1
ATOM 1020 C C . ASP A 1 128 ? 3.550 4.231 -10.749 1.00 73.31 128 ASP A C 1
ATOM 1022 O O . ASP A 1 128 ? 3.317 5.414 -10.985 1.00 73.31 128 ASP A O 1
ATOM 1026 N N . LEU A 1 129 ? 3.915 3.387 -11.715 1.00 79.00 129 LEU A N 1
ATOM 1027 C CA . LEU A 1 129 ? 4.022 3.784 -13.115 1.00 79.00 129 LEU A CA 1
ATOM 1028 C C . LEU A 1 129 ? 2.666 4.169 -13.702 1.00 79.00 129 LEU A C 1
ATOM 1030 O O . LEU A 1 129 ? 2.602 5.090 -14.515 1.00 79.00 129 LEU A O 1
ATOM 1034 N N . LEU A 1 130 ? 1.605 3.455 -13.320 1.00 70.62 130 LEU A N 1
ATOM 1035 C CA . LEU A 1 130 ? 0.244 3.738 -13.769 1.00 70.62 130 LEU A CA 1
ATOM 1036 C C . LEU A 1 130 ? -0.271 5.050 -13.175 1.00 70.62 130 LEU A C 1
ATOM 1038 O O . LEU A 1 130 ? -0.864 5.837 -13.904 1.00 70.62 130 LEU A O 1
ATOM 1042 N N . LEU A 1 131 ? 0.023 5.310 -11.901 1.00 65.69 131 LEU A N 1
ATOM 1043 C CA . LEU A 1 131 ? -0.330 6.566 -11.235 1.00 65.69 131 LEU A CA 1
ATOM 1044 C C . LEU A 1 131 ? 0.480 7.760 -11.766 1.00 65.69 131 LEU A C 1
ATOM 1046 O O . LEU A 1 131 ? -0.034 8.864 -11.867 1.00 65.69 131 LEU A O 1
ATOM 1050 N N . ALA A 1 132 ? 1.733 7.550 -12.179 1.00 62.72 132 ALA A N 1
ATOM 1051 C CA . ALA A 1 132 ? 2.569 8.596 -12.775 1.00 62.72 132 ALA A CA 1
ATOM 1052 C C . ALA A 1 132 ? 2.191 8.965 -14.228 1.00 62.72 132 ALA A C 1
ATOM 1054 O O . ALA A 1 132 ? 2.841 9.832 -14.820 1.00 62.72 132 ALA A O 1
ATOM 1055 N N . ALA A 1 133 ? 1.225 8.264 -14.831 1.00 54.84 133 ALA A N 1
ATOM 1056 C CA . ALA A 1 133 ? 0.804 8.445 -16.220 1.00 54.84 133 ALA A CA 1
ATOM 1057 C C . ALA A 1 133 ? -0.519 9.224 -16.386 1.00 54.84 133 ALA A C 1
ATOM 1059 O O . ALA A 1 133 ? -0.912 9.457 -17.534 1.00 54.84 133 ALA A O 1
ATOM 1060 N N . GLU A 1 134 ? -1.179 9.609 -15.287 1.00 44.31 134 GLU A N 1
ATOM 1061 C CA . GLU A 1 134 ? -2.273 10.599 -15.270 1.00 44.31 134 GLU A CA 1
ATOM 1062 C C . GLU A 1 134 ? -1.746 12.039 -15.387 1.00 44.31 134 GLU A C 1
ATOM 1064 O O . GLU A 1 134 ? -2.409 12.837 -16.094 1.00 44.31 134 GLU A O 1
#

Sequence (134 aa):
MTKYWVTGGEYEDTTFTAIANGNEEEHYGPFATLDEAYHEWSHRAWLTVDNCTARYHVVSESGEVLCQEPTHEDGGGPGRKALPGWIKEALRAQGGKARVLSVCRHIWDKHGHEIEASGEFFFTWQVDLLLAAE

Secondary structure (DSSP, 8-state):
---EEEEEEEBSSTT--SBGGGPPPEEEEEESSHHHHHHHHHHHHHHTTT-TTEEEEEEETT--B---S--------HHHHHHHHHHHHHHHHTTT---HHHHHHHHHHHHHHHHHTTTTHHHHHHHHHHHTT-

pLDDT: mean 78.53, std 13.73, range [40.0, 95.75]